Protein AF-A0A089PBV9-F1 (afdb_monomer_lite)

pLDDT: mean 81.61, std 14.9, range [41.47, 95.75]

Structure (mmCIF, N/CA/C/O backbone):
data_AF-A0A089PBV9-F1
#
_entry.id   AF-A0A089PBV9-F1
#
loop_
_atom_site.group_PDB
_atom_site.id
_atom_site.type_symbol
_atom_site.label_atom_id
_atom_site.label_alt_id
_atom_site.label_comp_id
_atom_site.label_asym_id
_atom_site.label_entity_id
_atom_site.label_seq_id
_atom_site.pdbx_PDB_ins_code
_atom_site.Cartn_x
_atom_site.Cartn_y
_atom_site.Cartn_z
_atom_site.occupancy
_atom_site.B_iso_or_equiv
_atom_site.auth_seq_id
_atom_site.auth_comp_id
_atom_site.auth_asym_id
_atom_site.auth_atom_id
_atom_site.pdbx_PDB_model_num
ATOM 1 N N . MET A 1 1 ? -10.491 -9.791 -1.067 1.00 75.44 1 MET A N 1
ATOM 2 C CA . MET A 1 1 ? -9.729 -9.947 -2.331 1.00 75.44 1 MET A CA 1
ATOM 3 C C . MET A 1 1 ? -8.438 -9.139 -2.215 1.00 75.44 1 MET A C 1
ATOM 5 O O . MET A 1 1 ? -8.552 -7.969 -1.876 1.00 75.44 1 MET A O 1
ATOM 9 N N . PRO A 1 2 ? -7.237 -9.712 -2.423 1.00 85.75 2 PRO A N 1
ATOM 10 C CA . PRO A 1 2 ? -5.984 -8.973 -2.257 1.00 85.75 2 PRO A CA 1
ATOM 11 C C . PRO A 1 2 ? -5.660 -8.099 -3.476 1.00 85.75 2 PRO A C 1
ATOM 13 O O . PRO A 1 2 ? -5.782 -8.542 -4.620 1.00 85.75 2 PRO A O 1
ATOM 16 N N . LEU A 1 3 ? -5.183 -6.881 -3.222 1.00 87.50 3 LEU A N 1
ATOM 17 C CA . LEU A 1 3 ? -4.606 -5.995 -4.232 1.00 87.50 3 LEU A CA 1
ATOM 18 C C . LEU A 1 3 ? -3.082 -6.128 -4.190 1.00 87.50 3 LEU A C 1
ATOM 20 O O . LEU A 1 3 ? -2.482 -6.120 -3.119 1.00 87.50 3 LEU A O 1
ATOM 24 N N . VAL A 1 4 ? -2.453 -6.277 -5.357 1.00 86.75 4 VAL A N 1
ATOM 25 C CA . VAL A 1 4 ? -0.997 -6.438 -5.466 1.00 86.75 4 VAL A CA 1
ATOM 26 C C . VAL A 1 4 ? -0.433 -5.321 -6.325 1.00 86.75 4 VAL A C 1
ATOM 28 O O . VAL A 1 4 ? -0.824 -5.165 -7.486 1.00 86.75 4 VAL A O 1
ATOM 31 N N . VAL A 1 5 ? 0.520 -4.594 -5.748 1.00 89.50 5 VAL A N 1
ATOM 32 C CA . VAL A 1 5 ? 1.306 -3.558 -6.413 1.00 89.50 5 VAL A CA 1
ATOM 33 C C . VAL A 1 5 ? 2.759 -4.011 -6.461 1.00 89.50 5 VAL A C 1
ATOM 35 O O . VAL A 1 5 ? 3.304 -4.461 -5.458 1.00 89.50 5 VAL A O 1
ATOM 38 N N . GLN A 1 6 ? 3.373 -3.935 -7.642 1.00 87.94 6 GLN A N 1
ATOM 39 C CA . GLN A 1 6 ? 4.776 -4.294 -7.840 1.00 87.94 6 GLN A CA 1
ATOM 40 C C . GLN A 1 6 ? 5.606 -3.031 -8.100 1.00 87.94 6 GLN A C 1
ATOM 42 O O . GLN A 1 6 ? 5.194 -2.160 -8.874 1.00 87.94 6 GLN A O 1
ATOM 47 N N . ARG A 1 7 ? 6.771 -2.965 -7.453 1.00 89.81 7 ARG A N 1
ATOM 48 C CA . ARG A 1 7 ? 7.833 -1.975 -7.673 1.00 89.81 7 ARG A CA 1
ATOM 49 C C . ARG A 1 7 ? 9.082 -2.687 -8.182 1.00 89.81 7 ARG A C 1
ATOM 51 O O . ARG A 1 7 ? 9.254 -3.877 -7.901 1.00 89.81 7 ARG A O 1
ATOM 58 N N . LYS A 1 8 ? 9.903 -1.982 -8.957 1.00 88.81 8 LYS A N 1
ATOM 59 C CA . LYS A 1 8 ? 11.216 -2.467 -9.401 1.00 88.81 8 LYS A CA 1
ATOM 60 C C . LYS A 1 8 ? 12.225 -2.413 -8.258 1.00 88.81 8 LYS A C 1
ATOM 62 O O . LYS A 1 8 ? 12.880 -3.413 -7.989 1.00 88.81 8 LYS A O 1
ATOM 67 N N . GLU A 1 9 ? 12.265 -1.290 -7.547 1.00 90.88 9 GLU A N 1
ATOM 68 C CA . GLU A 1 9 ? 13.215 -1.055 -6.463 1.00 90.88 9 GLU A CA 1
ATOM 69 C C . GLU A 1 9 ? 12.627 -1.394 -5.088 1.00 90.88 9 GLU A C 1
ATOM 71 O O . GLU A 1 9 ? 11.495 -1.033 -4.747 1.00 90.88 9 GLU A O 1
ATOM 76 N N . HIS A 1 10 ? 13.433 -2.041 -4.241 1.00 89.94 10 HIS A N 1
ATOM 77 C CA . HIS A 1 10 ? 13.039 -2.378 -2.866 1.00 89.94 10 HIS A CA 1
ATOM 78 C C . HIS A 1 10 ? 12.756 -1.134 -2.016 1.00 89.94 10 HIS A C 1
ATOM 80 O O . HIS A 1 10 ? 11.856 -1.128 -1.172 1.00 89.94 10 HIS A O 1
ATOM 86 N N . GLY A 1 11 ? 13.512 -0.058 -2.253 1.00 93.75 11 GLY A N 1
ATOM 87 C CA . GLY A 1 11 ? 13.308 1.228 -1.587 1.00 93.75 11 GLY A CA 1
ATOM 88 C C . GLY A 1 11 ? 11.916 1.800 -1.853 1.00 93.75 11 GLY A C 1
ATOM 89 O O . GLY A 1 11 ? 11.250 2.242 -0.916 1.00 93.75 11 GLY A O 1
ATOM 90 N N . ASP A 1 12 ? 11.441 1.713 -3.093 1.00 92.31 12 ASP A N 1
ATOM 91 C CA . ASP A 1 12 ? 10.127 2.226 -3.485 1.00 92.31 12 ASP A CA 1
ATOM 92 C C . ASP A 1 12 ? 8.994 1.373 -2.916 1.00 92.31 12 ASP A C 1
ATOM 94 O O . ASP A 1 12 ? 7.977 1.904 -2.465 1.00 92.31 12 ASP A O 1
ATOM 98 N N . ALA A 1 13 ? 9.188 0.052 -2.841 1.00 92.31 13 ALA A N 1
ATOM 99 C CA . ALA A 1 13 ? 8.248 -0.841 -2.168 1.00 92.31 13 ALA A CA 1
ATOM 100 C C . ALA A 1 13 ? 8.115 -0.509 -0.670 1.00 92.31 13 ALA A C 1
ATOM 102 O O . ALA A 1 13 ? 7.000 -0.450 -0.149 1.00 92.31 13 ALA A O 1
ATOM 103 N N . LYS A 1 14 ? 9.232 -0.239 0.022 1.00 94.81 14 LYS A N 1
ATOM 104 C CA . LYS A 1 14 ? 9.225 0.173 1.436 1.00 94.81 14 LYS A CA 1
ATOM 105 C C . LYS A 1 14 ? 8.578 1.540 1.651 1.00 94.81 14 LYS A C 1
ATOM 107 O O . LYS A 1 14 ? 7.806 1.688 2.593 1.00 94.81 14 LYS A O 1
ATOM 112 N N . ARG A 1 15 ? 8.871 2.522 0.792 1.00 95.56 15 ARG A N 1
ATOM 113 C CA . ARG A 1 15 ? 8.252 3.859 0.849 1.00 95.56 15 ARG A CA 1
ATOM 114 C C . ARG A 1 15 ? 6.735 3.760 0.722 1.00 95.56 15 ARG A C 1
ATOM 116 O O . ARG A 1 15 ? 6.027 4.292 1.570 1.00 95.56 15 ARG A O 1
ATOM 123 N N . LEU A 1 16 ? 6.259 3.002 -0.268 1.00 94.19 16 LEU A N 1
ATOM 124 C CA . LEU A 1 16 ? 4.834 2.755 -0.466 1.00 94.19 16 LEU A CA 1
ATOM 125 C C . LEU A 1 16 ? 4.199 2.049 0.741 1.00 94.19 16 LEU A C 1
ATOM 127 O O . LEU A 1 16 ? 3.116 2.424 1.177 1.00 94.19 16 LEU A O 1
ATOM 131 N N . TYR A 1 17 ? 4.868 1.036 1.297 1.00 94.75 17 TYR A N 1
ATOM 132 C CA . TYR A 1 17 ? 4.385 0.351 2.497 1.00 94.75 17 TYR A CA 1
ATOM 133 C C . TYR A 1 17 ? 4.179 1.332 3.660 1.00 94.75 17 TYR A C 1
ATOM 135 O O . TYR A 1 17 ? 3.099 1.356 4.248 1.00 94.75 17 TYR A O 1
ATOM 143 N N . SER A 1 18 ? 5.178 2.168 3.962 1.00 95.75 18 SER A N 1
ATOM 144 C CA . SER A 1 18 ? 5.072 3.174 5.024 1.00 95.75 18 SER A CA 1
ATOM 145 C C . SER A 1 18 ? 3.938 4.166 4.765 1.00 95.75 18 SER A C 1
ATOM 147 O O . SER A 1 18 ? 3.138 4.406 5.663 1.00 95.75 18 SER A O 1
ATOM 149 N N . GLU A 1 19 ? 3.800 4.667 3.534 1.00 94.06 19 GLU A N 1
ATOM 150 C CA . GLU A 1 19 ? 2.720 5.585 3.154 1.00 94.06 19 GLU A CA 1
ATOM 151 C C . GLU A 1 19 ? 1.329 4.984 3.413 1.00 94.06 19 GLU A C 1
ATOM 153 O O . GLU A 1 19 ? 0.450 5.648 3.972 1.00 94.06 19 GLU A O 1
ATOM 158 N N . VAL A 1 20 ? 1.119 3.714 3.056 1.00 93.75 20 VAL A N 1
ATOM 159 C CA . VAL A 1 20 ? -0.156 3.025 3.302 1.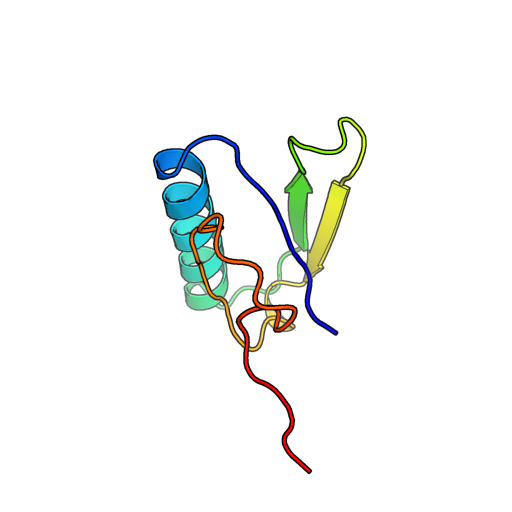00 93.75 20 VAL A CA 1
ATOM 160 C C . VAL A 1 20 ? -0.394 2.848 4.804 1.00 93.75 20 VAL A C 1
ATOM 162 O O . VAL A 1 20 ? -1.490 3.139 5.281 1.00 93.75 20 VAL A O 1
ATOM 165 N N . ILE A 1 21 ? 0.614 2.421 5.570 1.00 95.19 21 ILE A N 1
ATOM 166 C CA . ILE A 1 21 ? 0.486 2.251 7.026 1.00 95.19 21 ILE A CA 1
ATOM 167 C C . ILE A 1 21 ? 0.171 3.580 7.720 1.00 95.19 21 ILE A C 1
ATOM 169 O O . ILE A 1 21 ? -0.709 3.627 8.580 1.00 95.19 21 ILE A O 1
ATOM 173 N N . ASP A 1 22 ? 0.837 4.664 7.335 1.00 94.19 22 ASP A N 1
ATOM 174 C CA . ASP A 1 22 ? 0.582 5.992 7.892 1.00 94.19 22 ASP A CA 1
ATOM 175 C C . ASP A 1 22 ? -0.819 6.489 7.510 1.00 94.19 22 ASP A C 1
ATOM 177 O O . ASP A 1 22 ? -1.527 7.060 8.340 1.00 94.19 22 ASP A O 1
ATOM 181 N N . SER A 1 23 ? -1.281 6.187 6.291 1.00 92.69 23 SER A N 1
ATOM 1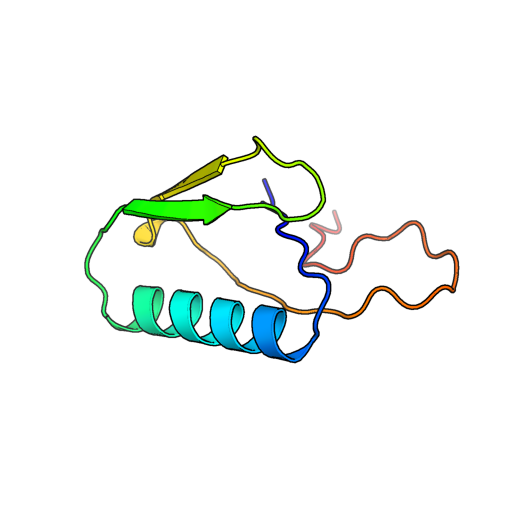82 C CA . SER A 1 23 ? -2.664 6.450 5.865 1.00 92.69 23 SER A CA 1
ATOM 183 C C . SER A 1 23 ? -3.684 5.772 6.780 1.00 92.69 23 SER A C 1
ATOM 185 O O . SER A 1 23 ? -4.650 6.413 7.188 1.00 92.69 23 SER A O 1
ATOM 187 N N . ILE A 1 24 ? -3.463 4.495 7.109 1.00 93.31 24 ILE A N 1
ATOM 188 C CA . ILE A 1 24 ? -4.343 3.708 7.984 1.00 93.31 24 ILE A CA 1
ATOM 189 C C . ILE A 1 24 ? -4.337 4.288 9.403 1.00 93.31 24 ILE A C 1
ATOM 191 O O . ILE A 1 24 ? -5.398 4.509 9.983 1.00 93.31 24 ILE A O 1
ATOM 195 N N . LYS A 1 25 ? -3.152 4.586 9.954 1.00 92.06 25 LYS A N 1
ATOM 196 C CA . LYS A 1 25 ? -2.998 5.139 11.312 1.00 92.06 25 LYS A CA 1
ATOM 197 C C . LYS A 1 25 ? -3.682 6.489 11.494 1.00 92.06 25 LYS A C 1
ATOM 199 O O . LYS A 1 25 ? -4.186 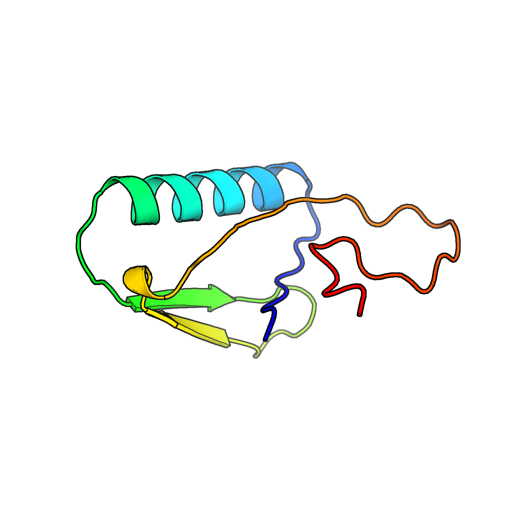6.767 12.576 1.00 92.06 25 LYS A O 1
ATOM 204 N N . ASN A 1 26 ? -3.712 7.311 10.447 1.00 88.56 26 ASN A N 1
ATOM 205 C CA . ASN A 1 26 ? -4.361 8.618 10.489 1.00 88.56 26 ASN A CA 1
ATOM 206 C C . ASN A 1 26 ? -5.891 8.530 10.646 1.00 88.56 26 ASN A C 1
ATOM 208 O O . ASN A 1 26 ? -6.516 9.553 10.909 1.00 88.56 26 ASN A O 1
ATOM 212 N N . GLY A 1 27 ? -6.506 7.352 10.468 1.00 78.00 27 GLY A N 1
ATOM 213 C CA . GLY A 1 27 ? -7.911 7.080 10.802 1.00 78.00 27 GLY A CA 1
ATOM 214 C C . GLY A 1 27 ? -8.963 7.779 9.929 1.00 78.00 27 GLY A C 1
ATOM 215 O O . GLY A 1 27 ? -10.150 7.499 10.065 1.00 78.00 27 GLY A O 1
ATOM 216 N N . ASN A 1 28 ? -8.553 8.661 9.016 1.00 77.69 28 ASN A N 1
ATOM 217 C CA . ASN A 1 28 ? -9.463 9.398 8.149 1.00 77.69 28 ASN A CA 1
ATOM 218 C C . ASN A 1 28 ? -9.803 8.580 6.892 1.00 77.69 28 ASN A C 1
ATOM 220 O O . ASN A 1 28 ? -8.886 8.224 6.140 1.00 77.69 28 ASN A O 1
ATOM 224 N N . PRO A 1 29 ? -11.094 8.315 6.608 1.00 82.50 29 PRO A N 1
ATOM 225 C CA . PRO A 1 29 ? -11.500 7.651 5.377 1.00 82.50 29 PRO A CA 1
ATOM 226 C C . PRO A 1 29 ? -11.137 8.537 4.182 1.00 82.50 29 PRO A C 1
ATOM 228 O O . PRO A 1 29 ? -11.703 9.608 3.973 1.00 82.50 29 PRO A O 1
ATOM 231 N N . ARG A 1 30 ? -10.157 8.084 3.400 1.00 90.19 30 ARG A N 1
ATOM 232 C CA . ARG A 1 30 ? -9.692 8.744 2.177 1.00 90.19 30 ARG A CA 1
ATOM 233 C C . ARG A 1 30 ? -9.492 7.725 1.071 1.00 90.19 30 ARG A C 1
ATOM 235 O O . ARG A 1 30 ? -9.194 6.561 1.345 1.00 90.19 30 ARG A O 1
ATOM 242 N N . LEU A 1 31 ? -9.626 8.172 -0.169 1.00 93.62 31 LEU A N 1
ATOM 243 C CA . LEU A 1 31 ? -9.212 7.384 -1.322 1.00 93.62 31 LEU A CA 1
ATOM 244 C C . LEU A 1 31 ? -7.692 7.478 -1.474 1.00 93.62 31 LEU A C 1
ATOM 246 O O . LEU A 1 31 ? -7.120 8.559 -1.345 1.00 93.62 31 LEU A O 1
ATOM 250 N N . LEU A 1 32 ? -7.055 6.344 -1.748 1.00 92.75 32 LEU A N 1
ATOM 251 C CA . LEU A 1 32 ? -5.652 6.271 -2.138 1.00 92.75 32 LEU A CA 1
ATOM 252 C C . LEU A 1 32 ? -5.572 5.630 -3.526 1.00 92.75 32 LEU A C 1
ATOM 254 O O . LEU A 1 32 ? -6.147 4.563 -3.745 1.00 92.75 32 LEU A O 1
ATOM 258 N N . GLU A 1 33 ? -4.885 6.294 -4.455 1.00 92.69 33 GLU A N 1
ATOM 259 C CA . GLU A 1 33 ? -4.619 5.791 -5.805 1.00 92.69 33 GLU A CA 1
ATOM 260 C C . GLU A 1 33 ? -3.159 5.343 -5.903 1.00 92.69 33 GLU A C 1
ATOM 262 O O . GLU A 1 33 ? -2.242 6.106 -5.610 1.00 92.69 33 GLU A O 1
ATOM 267 N N . LEU A 1 34 ? -2.943 4.102 -6.335 1.00 91.69 34 LEU A N 1
ATOM 268 C CA . LEU A 1 34 ? -1.627 3.513 -6.547 1.00 91.69 34 LEU A CA 1
ATOM 269 C C . LEU A 1 34 ? -1.428 3.143 -8.015 1.00 91.69 34 LEU A C 1
ATOM 271 O O . LEU A 1 34 ? -2.310 2.579 -8.659 1.00 91.69 34 LEU A O 1
ATOM 275 N N . THR A 1 35 ? -0.221 3.368 -8.522 1.00 88.44 35 THR A N 1
ATOM 276 C CA . THR A 1 35 ? 0.214 2.928 -9.855 1.00 88.44 35 THR A CA 1
ATOM 277 C C . THR A 1 35 ? 0.987 1.610 -9.783 1.00 88.44 35 THR A C 1
ATOM 279 O O . THR A 1 35 ? 1.535 1.247 -8.737 1.00 88.44 35 THR A O 1
ATOM 282 N N . CYS A 1 36 ? 1.065 0.876 -10.894 1.00 82.62 36 CYS A N 1
ATOM 283 C CA . CYS A 1 36 ? 1.876 -0.336 -11.036 1.00 82.62 36 CYS A CA 1
ATOM 284 C C . CYS A 1 36 ? 2.932 -0.163 -12.131 1.00 82.62 36 CYS A C 1
ATOM 286 O O . CYS A 1 36 ? 2.600 -0.096 -13.301 1.00 82.62 36 CYS A O 1
ATOM 288 N N . GLU A 1 37 ? 4.216 -0.224 -11.787 1.00 78.44 37 GLU A N 1
ATOM 289 C CA . GLU A 1 37 ? 5.307 -0.019 -12.760 1.00 78.44 37 GLU A CA 1
ATOM 290 C C . GLU A 1 37 ? 5.435 -1.135 -13.801 1.00 78.44 37 GLU A C 1
ATOM 292 O O . GLU A 1 37 ? 6.067 -0.959 -14.838 1.00 78.44 37 GLU A O 1
ATOM 297 N N . LYS A 1 38 ? 4.876 -2.316 -13.518 1.00 72.81 38 LYS A N 1
ATOM 298 C CA . LYS A 1 38 ? 4.900 -3.445 -14.454 1.00 72.81 38 LYS A CA 1
ATOM 299 C C . LYS A 1 38 ? 3.840 -3.317 -15.558 1.00 72.81 38 LYS A C 1
ATOM 301 O O . LYS A 1 38 ? 3.936 -4.012 -16.562 1.00 72.81 38 LYS A O 1
ATOM 306 N N . VAL A 1 39 ? 2.814 -2.492 -15.352 1.00 76.50 39 VAL A N 1
ATOM 307 C CA . VAL A 1 39 ? 1.706 -2.300 -16.293 1.00 76.50 39 VAL A CA 1
ATOM 308 C C . VAL A 1 39 ? 1.443 -0.801 -16.351 1.00 76.50 39 VAL A C 1
ATOM 310 O O . VAL A 1 39 ? 0.764 -0.288 -15.467 1.00 76.50 39 VAL A O 1
ATOM 313 N N . GLU A 1 40 ? 2.017 -0.125 -17.350 1.00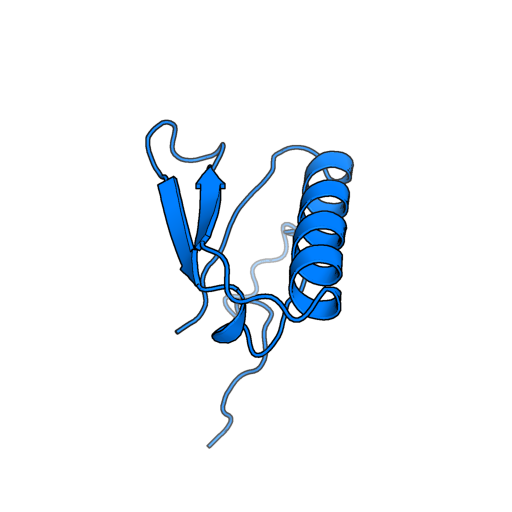 67.62 40 GLU A N 1
ATOM 314 C CA . GLU A 1 40 ? 2.137 1.345 -17.426 1.00 67.62 40 GLU A CA 1
ATOM 315 C C . GLU A 1 40 ? 0.820 2.111 -17.201 1.00 67.62 40 GLU A C 1
ATOM 317 O O . GLU A 1 40 ? 0.851 3.186 -16.611 1.00 67.62 40 GLU A O 1
ATOM 322 N N . ASP A 1 41 ? -0.337 1.516 -17.505 1.00 74.06 41 ASP A N 1
ATOM 323 C CA . ASP A 1 41 ? -1.651 2.155 -17.324 1.00 74.06 41 ASP A CA 1
ATOM 324 C C . ASP A 1 41 ? -2.493 1.588 -16.172 1.00 74.06 41 ASP A C 1
ATOM 326 O O . ASP A 1 41 ? -3.660 1.946 -15.989 1.00 74.06 41 ASP A O 1
ATOM 330 N N . LYS A 1 42 ? -1.938 0.686 -15.355 1.00 81.06 42 LYS A N 1
ATOM 331 C CA . LYS A 1 42 ? -2.691 0.105 -14.243 1.00 81.06 42 LYS A CA 1
ATOM 332 C C . LYS A 1 42 ? -2.663 1.031 -13.031 1.00 81.06 42 LYS A C 1
ATOM 334 O O . LYS A 1 42 ? -1.675 1.088 -12.293 1.00 81.06 42 LYS A O 1
ATOM 339 N N . ARG A 1 43 ? -3.810 1.661 -12.781 1.00 88.31 43 ARG A N 1
ATOM 340 C CA . ARG A 1 43 ? -4.128 2.375 -11.540 1.00 88.31 43 ARG A CA 1
ATOM 341 C C . ARG A 1 43 ? -5.060 1.545 -10.670 1.00 88.31 43 ARG A C 1
ATOM 343 O O . ARG A 1 43 ? -5.908 0.808 -11.170 1.00 88.31 43 ARG A O 1
ATOM 350 N N . ILE A 1 44 ? -4.865 1.629 -9.364 1.00 91.31 44 ILE A N 1
ATOM 351 C CA . ILE A 1 44 ? -5.682 0.947 -8.366 1.00 91.31 44 ILE A CA 1
ATOM 352 C C . ILE A 1 44 ? -6.099 1.987 -7.338 1.00 91.31 44 ILE A C 1
ATOM 354 O O . ILE A 1 44 ? -5.240 2.538 -6.658 1.00 91.31 44 ILE A O 1
ATOM 358 N N . THR A 1 45 ? -7.403 2.200 -7.194 1.00 92.75 45 THR A N 1
ATOM 359 C CA . THR A 1 45 ? -7.962 3.125 -6.205 1.00 92.75 45 THR A CA 1
ATOM 360 C C . THR A 1 45 ? -8.758 2.347 -5.173 1.00 92.75 45 THR A C 1
ATOM 362 O O . THR A 1 45 ? -9.545 1.467 -5.524 1.00 92.75 45 THR A O 1
ATOM 365 N N . PHE A 1 46 ? 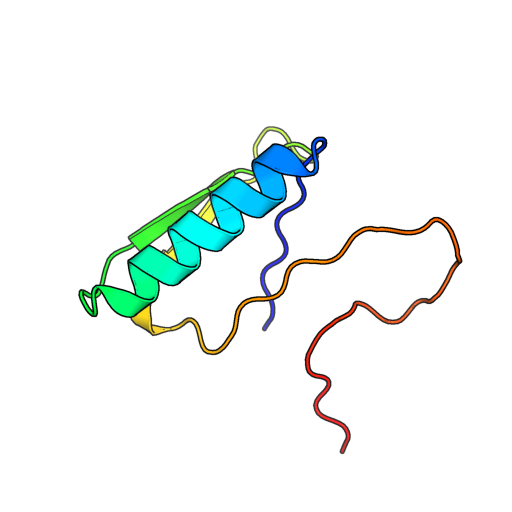-8.544 2.649 -3.897 1.00 91.44 46 PHE A N 1
ATOM 366 C CA . PHE A 1 46 ? -9.252 2.015 -2.788 1.00 91.44 46 PHE A CA 1
ATOM 367 C C . PHE A 1 46 ? -9.489 2.999 -1.648 1.00 91.44 46 PHE A C 1
ATOM 369 O O . PHE A 1 46 ? -8.770 3.986 -1.488 1.00 91.44 46 PHE A O 1
ATOM 376 N N . LEU A 1 47 ? -10.511 2.708 -0.847 1.00 94.12 47 LEU A N 1
ATOM 377 C CA . LEU A 1 47 ? -10.782 3.423 0.389 1.00 94.12 47 LEU A CA 1
ATOM 378 C C . LEU A 1 47 ? -9.869 2.876 1.491 1.00 94.12 47 LEU A C 1
ATOM 380 O O . LEU A 1 47 ? -9.847 1.674 1.745 1.00 94.12 47 LEU A O 1
ATOM 384 N N . VAL A 1 48 ? -9.114 3.757 2.149 1.00 93.19 48 VAL A N 1
ATOM 385 C CA . VAL A 1 48 ? -8.125 3.363 3.166 1.00 93.19 48 VAL A CA 1
ATOM 386 C C . VAL A 1 48 ? -8.762 2.619 4.345 1.00 93.19 48 VAL A C 1
ATOM 388 O O . VAL A 1 48 ? -8.138 1.714 4.893 1.00 93.19 48 VAL A O 1
ATOM 391 N N . SER A 1 49 ? -10.011 2.937 4.700 1.00 92.75 49 SER A N 1
ATOM 392 C CA . SER A 1 49 ? -10.731 2.270 5.794 1.00 92.75 49 SER A CA 1
ATOM 393 C C . SER A 1 49 ? -11.067 0.798 5.522 1.00 92.75 49 SER A C 1
ATOM 395 O O . SER A 1 49 ? -11.351 0.072 6.465 1.00 92.75 49 SER A O 1
ATOM 397 N N . GLU A 1 50 ? -10.998 0.338 4.269 1.00 91.81 50 GLU A N 1
ATOM 398 C CA . GLU A 1 50 ? -11.287 -1.055 3.886 1.00 91.81 50 GLU A CA 1
ATOM 399 C C . GLU A 1 50 ? -10.039 -1.957 3.917 1.00 91.81 50 GLU A C 1
ATOM 401 O O . GLU A 1 50 ? -10.098 -3.145 3.591 1.00 91.81 50 GLU A O 1
ATOM 406 N N . ILE A 1 51 ? -8.873 -1.411 4.280 1.00 91.25 51 ILE A N 1
ATOM 407 C CA . ILE A 1 51 ? -7.622 -2.170 4.322 1.00 91.25 51 ILE A CA 1
ATOM 408 C C . ILE A 1 51 ? -7.524 -2.926 5.645 1.00 91.25 51 ILE A C 1
ATOM 410 O O . ILE A 1 51 ? -7.267 -2.346 6.695 1.00 91.25 51 ILE A O 1
ATOM 414 N N . THR A 1 52 ? -7.651 -4.250 5.586 1.00 90.94 52 THR A N 1
ATOM 415 C CA . THR A 1 52 ? -7.509 -5.111 6.772 1.00 90.94 52 THR A CA 1
ATOM 416 C C . THR A 1 52 ? -6.049 -5.374 7.147 1.00 90.94 52 THR A C 1
ATOM 418 O O . THR A 1 52 ? -5.718 -5.475 8.324 1.00 90.94 52 THR A O 1
ATOM 421 N N . ALA A 1 53 ? -5.168 -5.530 6.156 1.00 90.06 53 ALA A N 1
ATOM 422 C CA . ALA A 1 53 ? -3.758 -5.845 6.371 1.00 90.06 53 ALA A CA 1
ATOM 423 C C . ALA A 1 53 ? -2.905 -5.444 5.161 1.00 90.06 53 ALA A C 1
ATOM 425 O O . ALA A 1 53 ? -3.384 -5.432 4.025 1.00 90.06 53 ALA A O 1
ATOM 426 N N . VAL A 1 54 ? -1.622 -5.173 5.407 1.00 91.88 54 VAL A N 1
ATOM 427 C CA . VAL A 1 54 ? -0.629 -4.838 4.378 1.00 91.88 54 VAL A CA 1
ATOM 428 C C . VAL A 1 54 ? 0.616 -5.690 4.597 1.00 91.88 54 VAL A C 1
ATOM 430 O O . VAL A 1 54 ? 1.078 -5.843 5.725 1.00 91.88 54 VAL A O 1
ATOM 433 N N . GLN A 1 55 ? 1.174 -6.234 3.518 1.00 89.94 55 GLN A N 1
ATOM 434 C CA . GLN A 1 55 ? 2.404 -7.023 3.542 1.00 89.94 55 GLN A CA 1
ATOM 435 C C . GLN A 1 55 ? 3.317 -6.606 2.387 1.00 89.94 55 GLN A C 1
ATOM 437 O O . GLN A 1 55 ? 2.853 -6.373 1.272 1.00 89.94 55 GLN A O 1
ATOM 442 N N . ILE A 1 56 ? 4.623 -6.576 2.652 1.00 89.62 56 ILE A N 1
ATOM 443 C CA . ILE A 1 56 ? 5.682 -6.460 1.646 1.00 89.62 56 ILE A CA 1
ATOM 444 C C . ILE A 1 56 ? 6.467 -7.773 1.587 1.00 89.62 56 ILE A C 1
ATOM 446 O O . ILE A 1 56 ? 6.703 -8.415 2.610 1.00 89.62 56 ILE A O 1
ATOM 450 N N . TYR A 1 57 ? 6.856 -8.190 0.387 1.00 86.50 57 TYR A N 1
ATOM 451 C CA . TYR A 1 57 ? 7.710 -9.352 0.172 1.00 86.50 57 TYR A CA 1
ATOM 452 C C . TYR A 1 57 ? 8.545 -9.153 -1.091 1.00 86.50 57 TYR A C 1
ATOM 454 O O . TYR A 1 57 ? 8.127 -8.467 -2.026 1.00 86.50 57 TYR A O 1
ATOM 462 N N . GLU A 1 58 ? 9.709 -9.785 -1.123 1.00 84.62 58 GLU A N 1
ATOM 463 C CA . GLU A 1 58 ? 10.564 -9.832 -2.302 1.00 84.62 58 GLU A CA 1
ATOM 464 C C . GLU A 1 58 ? 10.218 -11.071 -3.134 1.00 84.62 58 GLU A C 1
ATOM 466 O O . GLU A 1 58 ? 10.013 -12.161 -2.593 1.00 84.62 58 GLU A O 1
ATOM 471 N N . LYS A 1 59 ? 10.121 -10.923 -4.460 1.00 75.06 59 LYS A N 1
ATOM 472 C CA . LYS A 1 59 ? 9.991 -12.080 -5.353 1.00 75.06 59 LYS A CA 1
ATOM 473 C C . LYS A 1 59 ? 11.357 -12.742 -5.484 1.00 75.06 59 LYS A C 1
ATOM 475 O O . LYS A 1 59 ? 12.134 -12.377 -6.359 1.00 75.06 59 LYS A O 1
ATOM 480 N N . THR A 1 60 ? 11.629 -13.729 -4.643 1.00 63.81 60 THR A N 1
ATOM 481 C CA . THR A 1 60 ? 12.762 -14.627 -4.851 1.00 63.81 60 THR A CA 1
ATOM 482 C C . THR A 1 60 ? 12.433 -15.598 -5.989 1.00 63.81 60 THR A C 1
ATOM 484 O O . THR A 1 60 ? 11.295 -16.033 -6.161 1.00 63.81 60 THR A O 1
ATOM 487 N N . SER A 1 61 ? 13.421 -15.903 -6.827 1.00 56.31 61 SER A N 1
ATOM 488 C CA . SER A 1 61 ? 13.289 -16.699 -8.058 1.00 56.31 61 SER A CA 1
ATOM 489 C C . SER A 1 61 ? 12.961 -18.184 -7.827 1.00 56.31 61 SER A C 1
ATOM 491 O O . SER A 1 61 ? 12.856 -18.941 -8.792 1.00 56.31 61 SER A O 1
ATOM 493 N N . SER A 1 62 ? 12.761 -18.624 -6.581 1.00 54.78 62 SER A N 1
ATOM 494 C CA . SER A 1 62 ? 12.335 -19.986 -6.272 1.00 54.78 62 SER A CA 1
ATOM 495 C C . SER A 1 62 ? 10.819 -20.126 -6.436 1.00 54.78 62 SER A C 1
ATOM 497 O O . SER A 1 62 ? 10.007 -19.613 -5.669 1.00 54.78 62 SER A O 1
ATOM 499 N N . SER A 1 63 ? 10.460 -20.850 -7.490 1.00 51.28 63 SER A N 1
ATOM 500 C CA . SER A 1 63 ? 9.137 -21.267 -7.957 1.00 51.28 63 SER A CA 1
ATOM 501 C C . SER A 1 63 ? 8.201 -21.848 -6.883 1.00 51.28 63 SER A C 1
ATOM 503 O O . SER A 1 63 ? 7.875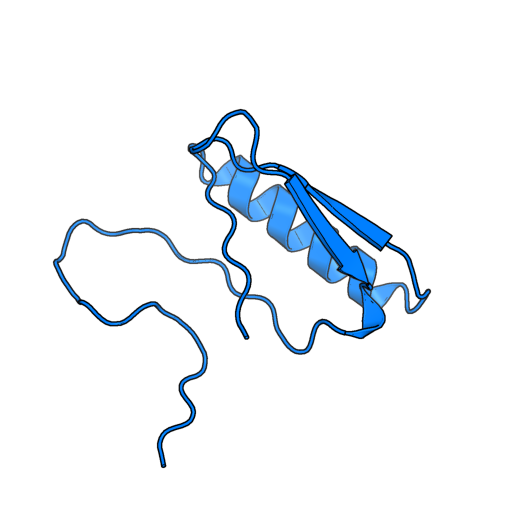 -23.034 -6.905 1.00 51.28 63 SER A O 1
ATOM 505 N N . THR A 1 64 ? 7.700 -21.019 -5.971 1.00 52.69 64 THR A N 1
ATOM 506 C CA . THR A 1 64 ? 6.598 -21.398 -5.084 1.00 52.69 64 THR A CA 1
ATOM 507 C C . THR A 1 64 ? 5.344 -20.686 -5.567 1.00 52.69 64 THR A C 1
ATOM 509 O O . THR A 1 64 ? 5.201 -19.475 -5.442 1.00 52.69 64 THR A O 1
ATOM 512 N N . SER A 1 65 ? 4.410 -21.449 -6.132 1.00 55.47 65 SER A N 1
ATOM 513 C CA . SER A 1 65 ? 3.095 -21.005 -6.626 1.00 55.47 65 SER A CA 1
ATOM 514 C C . SER A 1 65 ? 2.178 -20.398 -5.549 1.00 55.47 65 SER A C 1
ATOM 516 O O . SER A 1 65 ? 1.045 -20.012 -5.838 1.00 55.47 65 SER A O 1
ATOM 518 N N . LYS A 1 66 ? 2.652 -20.284 -4.304 1.00 56.84 66 LYS A N 1
ATOM 519 C CA . LYS A 1 66 ? 1.937 -19.661 -3.194 1.00 56.84 66 LYS A CA 1
ATOM 520 C C . LYS A 1 66 ? 2.272 -18.176 -3.169 1.00 56.84 66 LYS A C 1
ATOM 522 O O . LYS A 1 66 ? 3.376 -17.790 -2.794 1.00 56.84 66 LYS A O 1
ATOM 527 N N . ARG A 1 67 ? 1.312 -17.334 -3.568 1.00 58.47 67 ARG A N 1
ATOM 528 C CA . ARG A 1 67 ? 1.406 -15.893 -3.302 1.00 58.47 67 ARG A CA 1
ATOM 529 C C . ARG A 1 67 ? 1.529 -15.710 -1.785 1.00 58.47 67 ARG A C 1
ATOM 531 O O . ARG A 1 67 ? 0.658 -16.209 -1.074 1.00 58.47 67 ARG A O 1
ATOM 538 N N . PRO A 1 68 ? 2.571 -15.035 -1.285 1.00 58.44 68 PRO A N 1
ATOM 539 C CA . PRO A 1 68 ? 2.640 -14.688 0.127 1.00 58.44 68 PRO A CA 1
ATOM 540 C C . PRO A 1 68 ? 1.428 -13.832 0.512 1.00 58.44 68 PRO A C 1
ATOM 542 O O . PRO A 1 68 ? 0.976 -12.985 -0.263 1.00 58.44 68 PRO A O 1
ATOM 545 N N . GLY A 1 69 ? 0.870 -14.122 1.683 1.00 60.78 69 GLY A N 1
ATOM 546 C CA . GLY A 1 69 ? -0.350 -13.510 2.195 1.00 60.78 69 GLY A CA 1
ATOM 547 C C . GLY A 1 69 ? -1.009 -14.372 3.269 1.00 60.78 69 GLY A C 1
ATOM 548 O O . GLY A 1 69 ? -0.635 -15.529 3.474 1.00 60.78 69 GLY A O 1
ATOM 549 N N . PHE A 1 70 ? -2.023 -13.814 3.929 1.00 57.75 70 PHE A N 1
ATOM 550 C CA . PHE A 1 70 ? -2.952 -14.584 4.750 1.00 57.75 70 PHE A CA 1
ATOM 551 C C . PHE A 1 70 ? -3.801 -15.456 3.821 1.00 57.75 70 PHE A C 1
ATOM 553 O O . PHE A 1 70 ? -4.556 -14.945 2.992 1.00 57.75 70 PHE A O 1
ATOM 560 N N . SER A 1 71 ? -3.642 -16.773 3.917 1.00 56.72 71 SER A N 1
ATOM 561 C CA . SER A 1 71 ? -4.549 -17.715 3.263 1.00 56.72 71 SER A CA 1
ATOM 562 C C . SER A 1 71 ? -5.660 -18.059 4.245 1.00 56.72 71 SER A C 1
ATOM 564 O O . SER A 1 71 ? -5.392 -18.344 5.409 1.00 56.72 71 SER A O 1
ATOM 566 N N . LEU A 1 72 ? -6.909 -18.010 3.781 1.00 51.22 72 LEU A N 1
ATOM 567 C CA . LEU A 1 72 ? -7.998 -18.689 4.472 1.00 51.22 72 LEU A CA 1
ATOM 568 C C . LEU A 1 72 ? -7.752 -20.183 4.258 1.00 51.22 72 LEU A C 1
ATOM 570 O O . LEU A 1 72 ? -8.074 -20.728 3.204 1.00 51.22 72 LEU A O 1
ATOM 574 N N . GLN A 1 73 ? -7.050 -20.804 5.198 1.00 47.06 73 GLN A N 1
ATOM 575 C CA . GLN A 1 73 ? -6.963 -22.252 5.276 1.00 47.06 73 GLN A CA 1
ATOM 576 C C . GLN A 1 73 ? -8.281 -22.716 5.897 1.00 47.06 73 GLN A C 1
ATOM 578 O O . GLN A 1 73 ? -8.460 -22.611 7.107 1.00 47.06 73 GLN A O 1
ATOM 583 N N . ASN A 1 74 ? -9.218 -23.124 5.040 1.00 41.47 74 ASN A N 1
ATOM 584 C CA . ASN A 1 74 ? -10.339 -23.964 5.450 1.00 41.47 74 ASN A CA 1
ATOM 585 C C . ASN A 1 74 ? -9.888 -25.422 5.427 1.00 41.47 74 ASN A C 1
ATOM 587 O O . ASN A 1 74 ? -9.193 -25.791 4.450 1.00 41.47 74 ASN A O 1
#

Radius of gyration: 13.42 Å; chains: 1; bounding box: 25×33×29 Å

Secondary structure (DSSP, 8-state):
-------SSHHHHHHHHHHHHHHHHT----EEEEE-TTSTT-EEEEEGGG----------SS-----SS-----

Foldseek 3Di:
DDDDADDPDPVVLVVVQVVLVVVLVVVDFDKDWDDHPVDRPDIDIDTSPPDPDDDDDDPDPPDDPDDDDDDPPD

Sequence (74 aa):
MPLVVQRKEHGDAKRLYSEVIDSIKNGNPRLLELTCEKVEDKRITFLVSEITAVQIYEKTSSSTSKRPGFSLQN